Protein AF-A0A537BB60-F1 (afdb_monomer_lite)

Radius of gyration: 19.64 Å; chains: 1; bounding box: 64×20×26 Å

Foldseek 3Di:
DVPVVVVVVVVVVVVVVPPPVPDLLCQLVVCLVVVPPVSNVVSVVVVDDQQDADPVRDGQVRSNVVSVVPVRD

Structure (mmCIF, N/CA/C/O backbone):
data_AF-A0A537BB60-F1
#
_entry.id   AF-A0A537BB60-F1
#
loop_
_atom_site.group_PDB
_atom_site.id
_atom_site.type_symbol
_atom_site.label_atom_id
_atom_site.label_alt_id
_atom_site.label_comp_id
_atom_site.label_asym_id
_atom_site.label_entity_id
_atom_site.label_seq_id
_atom_site.pdbx_PDB_ins_code
_atom_site.Cartn_x
_atom_site.Cartn_y
_atom_site.Cartn_z
_atom_site.occupancy
_atom_site.B_iso_or_equiv
_atom_site.auth_seq_id
_atom_site.auth_comp_id
_atom_site.auth_asym_id
_atom_site.auth_atom_id
_atom_site.pdbx_PDB_model_num
ATOM 1 N N . MET A 1 1 ? 52.566 -3.985 -16.277 1.00 51.94 1 MET A N 1
ATOM 2 C CA . MET A 1 1 ? 52.097 -4.598 -15.007 1.00 51.94 1 MET A CA 1
ATOM 3 C C . MET A 1 1 ? 51.472 -3.613 -14.001 1.00 51.94 1 MET A C 1
ATOM 5 O O . MET A 1 1 ? 51.007 -4.071 -12.972 1.00 51.94 1 MET A O 1
ATOM 9 N N . LYS A 1 2 ? 51.400 -2.291 -14.247 1.00 51.19 2 LYS A N 1
ATOM 10 C CA . LYS A 1 2 ? 50.785 -1.316 -13.299 1.00 51.19 2 LYS A CA 1
ATOM 11 C C . LYS A 1 2 ? 49.387 -0.829 -13.729 1.00 51.19 2 LYS A C 1
ATOM 13 O O . LYS A 1 2 ? 48.729 -0.066 -13.033 1.00 51.19 2 LYS A O 1
ATOM 18 N N . ASN A 1 3 ? 48.973 -1.264 -14.912 1.00 46.50 3 ASN A N 1
ATOM 19 C CA . ASN A 1 3 ? 47.824 -0.819 -15.688 1.00 46.50 3 ASN A CA 1
ATOM 20 C C . ASN A 1 3 ? 46.635 -1.794 -15.594 1.00 46.50 3 ASN A C 1
ATOM 22 O O . ASN A 1 3 ? 45.508 -1.335 -15.466 1.00 46.50 3 ASN A O 1
ATOM 26 N N . ALA A 1 4 ? 46.883 -3.108 -15.520 1.00 53.72 4 ALA A N 1
ATOM 27 C CA . ALA A 1 4 ? 45.836 -4.110 -15.282 1.00 53.72 4 ALA A CA 1
ATOM 28 C C . ALA A 1 4 ? 45.126 -3.923 -13.922 1.00 53.72 4 ALA A C 1
ATOM 30 O O . ALA A 1 4 ? 43.907 -4.022 -13.836 1.00 53.72 4 ALA A O 1
ATOM 31 N N . LEU A 1 5 ? 45.879 -3.568 -12.871 1.00 51.09 5 LEU A N 1
ATOM 32 C CA . LEU A 1 5 ? 45.336 -3.338 -11.526 1.00 51.09 5 LEU A CA 1
ATOM 33 C C . LEU A 1 5 ? 44.368 -2.139 -11.471 1.00 51.09 5 LEU A C 1
ATOM 35 O O . LEU A 1 5 ? 43.382 -2.173 -10.743 1.00 51.09 5 LEU A O 1
ATOM 39 N N . ARG A 1 6 ? 44.617 -1.091 -12.272 1.00 52.50 6 ARG A N 1
ATOM 40 C CA . ARG A 1 6 ? 43.741 0.093 -12.347 1.00 52.50 6 ARG A CA 1
ATOM 41 C C . ARG A 1 6 ? 42.409 -0.219 -13.031 1.00 52.50 6 ARG A C 1
ATOM 43 O O . ARG A 1 6 ? 41.376 0.251 -12.569 1.00 52.50 6 ARG A O 1
ATOM 50 N N . SER A 1 7 ? 42.424 -1.050 -14.075 1.00 51.53 7 SER A N 1
ATOM 51 C CA . SER A 1 7 ? 41.203 -1.518 -14.746 1.00 51.53 7 SER A CA 1
ATOM 52 C C . SER A 1 7 ? 40.310 -2.353 -13.822 1.00 51.53 7 SER A C 1
ATOM 54 O O . SER A 1 7 ? 39.090 -2.256 -13.906 1.00 51.53 7 SER A O 1
ATOM 56 N N . PHE A 1 8 ? 40.903 -3.126 -12.906 1.00 54.75 8 PHE A N 1
ATOM 57 C CA . PHE A 1 8 ? 40.156 -3.974 -11.972 1.00 54.75 8 PHE A CA 1
ATOM 58 C C . PHE A 1 8 ? 39.397 -3.167 -10.902 1.00 54.75 8 PHE A C 1
ATOM 60 O O . PHE A 1 8 ? 38.260 -3.490 -10.570 1.00 54.75 8 PHE A O 1
ATOM 67 N N . ILE A 1 9 ? 39.990 -2.075 -10.405 1.00 55.06 9 ILE A N 1
ATOM 68 C CA . ILE A 1 9 ? 39.350 -1.186 -9.417 1.00 55.06 9 ILE A CA 1
ATOM 69 C C . ILE A 1 9 ? 38.184 -0.404 -10.048 1.00 55.06 9 ILE A C 1
ATOM 71 O O . ILE A 1 9 ? 37.146 -0.233 -9.413 1.00 55.06 9 ILE A O 1
ATOM 75 N N . ALA A 1 10 ? 38.317 0.022 -11.309 1.00 52.31 10 ALA A N 1
ATOM 76 C CA . ALA A 1 10 ? 37.246 0.719 -12.026 1.00 52.31 10 ALA A CA 1
ATOM 77 C C . ALA A 1 10 ? 35.999 -0.162 -12.246 1.00 52.31 10 ALA A C 1
ATOM 79 O O . ALA A 1 10 ? 34.878 0.330 -12.142 1.00 52.31 10 ALA A O 1
ATOM 80 N N . ALA A 1 11 ? 36.182 -1.465 -12.493 1.00 52.28 11 ALA A N 1
ATOM 81 C CA . ALA A 1 11 ? 35.075 -2.411 -12.641 1.00 52.28 11 ALA A CA 1
ATOM 82 C C . ALA A 1 11 ? 34.2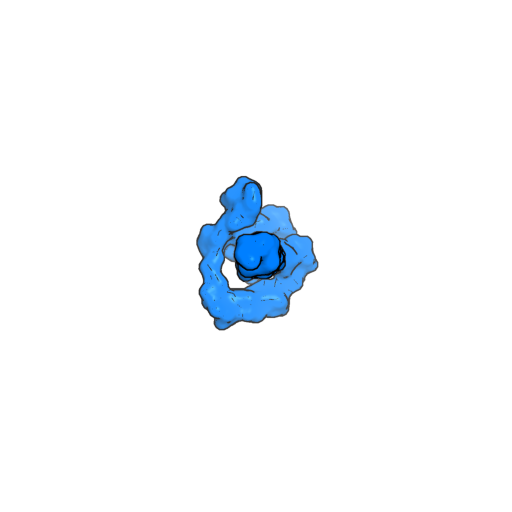99 -2.635 -11.328 1.00 52.28 11 ALA A C 1
ATOM 84 O O . ALA A 1 11 ? 33.081 -2.795 -11.355 1.00 52.28 11 ALA A O 1
ATOM 85 N N . LEU A 1 12 ? 34.982 -2.597 -10.177 1.00 52.66 12 LEU A N 1
ATOM 86 C CA . LEU A 1 12 ? 34.358 -2.802 -8.866 1.00 52.66 12 LEU A CA 1
ATOM 87 C C . LEU A 1 12 ? 33.457 -1.625 -8.446 1.00 52.66 12 LEU A C 1
ATOM 89 O O . LEU A 1 12 ? 32.443 -1.829 -7.785 1.00 52.66 12 LEU A O 1
ATOM 93 N N . ALA A 1 13 ? 33.788 -0.399 -8.865 1.00 50.81 13 ALA A N 1
ATOM 94 C CA . ALA A 1 13 ? 33.003 0.797 -8.547 1.00 50.81 13 ALA A CA 1
ATOM 95 C C . ALA A 1 13 ? 31.651 0.866 -9.287 1.00 50.81 13 ALA A C 1
ATOM 97 O O . ALA A 1 13 ? 30.721 1.504 -8.797 1.00 50.81 13 ALA A O 1
ATOM 98 N N . LEU A 1 14 ? 31.518 0.201 -10.441 1.00 51.66 14 LEU A N 1
ATOM 99 C CA . LEU A 1 14 ? 30.287 0.224 -11.242 1.00 51.66 14 LEU A CA 1
ATOM 100 C C . LEU A 1 14 ? 29.187 -0.700 -10.682 1.00 51.66 14 LEU A C 1
ATOM 102 O O . LEU A 1 14 ? 28.017 -0.518 -11.003 1.00 51.66 14 LEU A O 1
ATOM 106 N N . ALA A 1 15 ? 29.539 -1.652 -9.810 1.00 48.34 15 ALA A N 1
ATOM 107 C CA . ALA A 1 15 ? 28.597 -2.603 -9.213 1.00 48.34 15 ALA A CA 1
ATOM 108 C C . ALA A 1 15 ? 27.804 -2.043 -8.012 1.00 48.34 15 ALA A C 1
ATOM 110 O O . ALA A 1 15 ? 26.758 -2.586 -7.673 1.00 48.34 15 ALA A O 1
ATOM 111 N N . CYS A 1 16 ? 28.259 -0.954 -7.379 1.00 46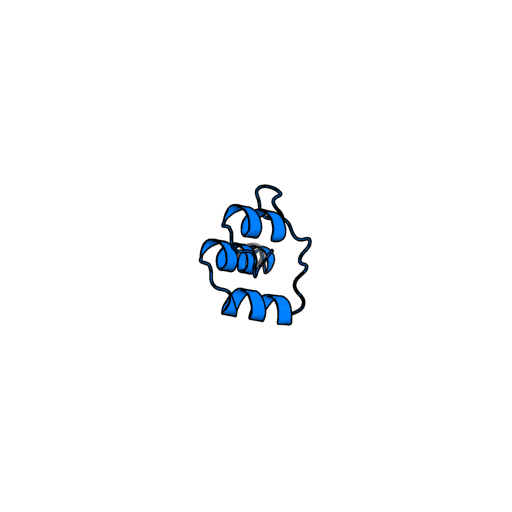.25 16 CYS A N 1
ATOM 112 C CA . CYS A 1 16 ? 27.598 -0.375 -6.197 1.00 46.25 16 CYS A CA 1
ATOM 113 C C . CYS A 1 16 ? 26.516 0.674 -6.518 1.00 46.25 16 CYS A C 1
ATOM 115 O O . CYS A 1 16 ? 25.847 1.149 -5.605 1.00 46.25 16 CYS A O 1
ATOM 117 N N . ALA A 1 17 ? 26.345 1.062 -7.786 1.00 47.22 17 ALA A N 1
ATOM 118 C CA . ALA A 1 17 ? 25.344 2.053 -8.201 1.00 47.22 17 ALA A CA 1
ATOM 119 C C . ALA A 1 17 ? 23.983 1.433 -8.582 1.00 47.22 17 ALA A C 1
ATOM 121 O O . ALA A 1 17 ? 23.022 2.154 -8.850 1.00 47.22 17 ALA A O 1
ATOM 122 N N . SER A 1 18 ? 23.888 0.103 -8.630 1.00 49.38 18 SER A N 1
ATOM 123 C CA . SER A 1 18 ? 22.681 -0.613 -9.041 1.00 49.38 18 SER A CA 1
ATOM 124 C C . SER A 1 18 ? 21.855 -1.058 -7.831 1.00 49.38 18 SER A C 1
ATOM 126 O O . SER A 1 18 ? 22.346 -1.782 -6.975 1.00 49.38 18 SER A O 1
ATOM 128 N N . ALA A 1 19 ? 20.571 -0.683 -7.828 1.00 45.59 19 ALA A N 1
ATOM 129 C CA . ALA A 1 19 ? 19.515 -1.199 -6.945 1.00 45.59 19 ALA A CA 1
ATOM 130 C C . ALA A 1 19 ? 19.397 -0.665 -5.493 1.00 45.59 19 ALA A C 1
ATOM 132 O O . ALA A 1 19 ? 18.856 -1.364 -4.643 1.00 45.59 19 ALA A O 1
ATOM 133 N N . HIS A 1 20 ? 19.670 0.627 -5.239 1.00 46.94 20 HIS A N 1
ATOM 134 C CA . HIS A 1 20 ? 18.909 1.352 -4.187 1.00 46.94 20 HIS A CA 1
ATOM 135 C C . HIS A 1 20 ? 17.448 1.650 -4.610 1.00 46.94 20 HIS A C 1
ATOM 137 O O . HIS A 1 20 ? 16.693 2.283 -3.884 1.00 46.94 20 HIS A O 1
ATOM 143 N N . ALA A 1 21 ? 16.994 1.122 -5.753 1.00 42.97 21 ALA A N 1
ATOM 144 C CA . ALA A 1 21 ? 15.575 0.974 -6.089 1.00 42.97 21 ALA A CA 1
ATOM 145 C C . ALA A 1 21 ? 14.902 -0.163 -5.280 1.00 42.97 21 ALA A C 1
ATOM 147 O O . ALA A 1 21 ? 14.136 -0.960 -5.817 1.00 42.97 21 ALA A O 1
ATOM 148 N N . GLN A 1 22 ? 15.242 -0.244 -3.991 1.00 48.44 22 GLN A N 1
ATOM 149 C CA . GLN A 1 22 ? 14.452 -0.872 -2.941 1.00 48.44 22 GLN A CA 1
ATOM 150 C C . GLN A 1 22 ? 13.143 -0.071 -2.745 1.00 48.44 22 GLN A C 1
ATOM 152 O O . GLN A 1 22 ? 13.271 1.098 -2.392 1.00 48.44 22 GLN A O 1
ATOM 157 N N . ALA A 1 23 ? 11.907 -0.525 -2.940 1.00 49.88 23 ALA A N 1
ATOM 158 C CA . ALA A 1 23 ? 11.348 -1.784 -3.413 1.00 49.88 23 ALA A CA 1
ATOM 159 C C . ALA A 1 23 ? 10.017 -1.526 -4.170 1.00 49.88 23 ALA A C 1
ATOM 161 O O . ALA A 1 23 ? 9.470 -0.421 -4.118 1.00 49.88 23 ALA A O 1
ATOM 162 N N . PRO A 1 24 ? 9.407 -2.563 -4.782 1.00 55.25 24 PRO A N 1
ATOM 163 C CA . PRO A 1 24 ? 7.957 -2.599 -5.013 1.00 55.25 24 PRO A CA 1
ATOM 164 C C . PRO A 1 24 ? 7.118 -2.446 -3.725 1.00 55.25 24 PRO A C 1
ATOM 166 O O . PRO A 1 24 ? 5.932 -2.164 -3.830 1.00 55.25 24 PRO A O 1
ATOM 169 N N . ALA A 1 25 ? 7.708 -2.593 -2.530 1.00 65.00 25 ALA A N 1
ATOM 170 C CA . ALA A 1 25 ? 7.008 -2.482 -1.248 1.00 65.00 25 ALA A CA 1
ATOM 171 C C . ALA A 1 25 ? 6.543 -1.052 -0.912 1.00 65.00 25 ALA A C 1
ATOM 173 O O . ALA A 1 25 ? 5.415 -0.901 -0.466 1.00 65.00 25 ALA A O 1
ATOM 174 N N . GLU A 1 26 ? 7.326 0.013 -1.153 1.00 82.94 26 GLU A N 1
ATOM 175 C CA . GLU A 1 26 ? 6.861 1.392 -0.879 1.00 82.94 26 GLU A CA 1
ATOM 176 C C . GLU A 1 26 ? 6.081 2.072 -2.018 1.00 82.94 26 GLU A C 1
ATOM 178 O O . GLU A 1 26 ? 5.686 3.226 -1.872 1.00 82.94 26 GLU A O 1
ATOM 183 N N . ALA A 1 27 ? 5.794 1.384 -3.127 1.00 90.69 27 ALA A N 1
ATOM 184 C CA . ALA A 1 27 ? 4.790 1.849 -4.091 1.00 90.69 27 ALA A CA 1
ATOM 185 C C . ALA A 1 27 ? 3.348 1.822 -3.523 1.00 90.69 27 ALA A C 1
ATOM 187 O O . ALA A 1 27 ? 2.732 2.888 -3.506 1.00 90.69 27 ALA A O 1
ATOM 188 N N . PRO A 1 28 ? 2.827 0.696 -2.986 1.00 92.44 28 PRO A N 1
ATOM 189 C CA . PRO A 1 28 ? 1.471 0.634 -2.434 1.00 92.44 28 PRO A CA 1
ATOM 190 C C . PRO A 1 28 ? 1.288 1.471 -1.155 1.00 92.44 28 PRO A C 1
ATOM 192 O O . PRO A 1 28 ? 0.212 2.016 -0.935 1.00 92.44 28 PRO A O 1
ATOM 195 N N . PHE A 1 29 ? 2.337 1.677 -0.344 1.00 93.69 29 PHE A N 1
ATOM 196 C CA . PHE A 1 29 ? 2.260 2.649 0.759 1.00 93.69 29 PHE A CA 1
ATOM 197 C C . PHE A 1 29 ? 2.034 4.079 0.249 1.00 93.69 29 PHE A C 1
ATOM 199 O O . PHE A 1 29 ? 1.215 4.795 0.813 1.00 93.69 29 PHE A O 1
ATOM 206 N N . ARG A 1 30 ? 2.691 4.491 -0.848 1.00 94.06 30 ARG A N 1
ATOM 207 C CA . ARG A 1 30 ? 2.487 5.829 -1.431 1.00 94.06 30 ARG A CA 1
ATOM 208 C C . ARG A 1 30 ? 1.122 5.999 -2.092 1.00 94.06 30 ARG A C 1
ATOM 210 O O . ARG A 1 30 ? 0.581 7.098 -2.046 1.00 94.06 30 ARG A O 1
ATOM 217 N N . SER A 1 31 ? 0.563 4.960 -2.718 1.00 95.12 31 SER A N 1
ATOM 218 C CA . SER A 1 31 ? -0.794 5.054 -3.271 1.00 95.12 31 SER A CA 1
ATOM 219 C C . SER A 1 31 ? -1.822 5.237 -2.150 1.00 95.12 31 SER A C 1
ATOM 221 O O . SER A 1 31 ? -2.669 6.117 -2.265 1.00 95.12 31 SER A O 1
ATOM 223 N N . ILE A 1 32 ? -1.660 4.540 -1.016 1.00 95.62 32 ILE A N 1
ATOM 224 C CA . ILE A 1 32 ? -2.447 4.789 0.204 1.00 95.62 32 ILE A CA 1
ATOM 225 C C . ILE A 1 32 ? -2.208 6.215 0.738 1.00 95.62 32 ILE A C 1
ATOM 227 O O . ILE A 1 32 ? -3.154 6.961 0.959 1.00 95.62 32 ILE A O 1
ATOM 231 N N . GLU A 1 33 ? -0.962 6.670 0.906 1.00 93.75 33 GLU A N 1
ATOM 232 C CA . GLU A 1 33 ? -0.683 8.039 1.393 1.00 93.75 33 GLU A CA 1
ATOM 233 C C . GLU A 1 33 ? -1.343 9.136 0.534 1.00 93.75 33 GLU A C 1
ATOM 235 O O . GLU A 1 33 ? -1.753 10.166 1.070 1.00 93.75 33 GLU A O 1
ATOM 240 N N . ASN A 1 34 ? -1.486 8.897 -0.774 1.00 94.19 34 ASN A N 1
ATOM 241 C CA . ASN A 1 34 ? -2.111 9.816 -1.727 1.00 94.19 34 ASN A CA 1
ATOM 242 C C . ASN A 1 34 ? -3.629 9.609 -1.916 1.00 94.19 34 ASN A C 1
ATOM 244 O O . ASN A 1 34 ? -4.280 10.481 -2.490 1.00 94.19 34 ASN A O 1
ATOM 248 N N . GLY A 1 35 ? -4.198 8.479 -1.477 1.00 95.31 35 GLY A N 1
ATOM 249 C CA . GLY A 1 35 ? -5.581 8.088 -1.789 1.00 95.31 35 GLY A CA 1
ATOM 250 C C . GLY A 1 35 ? -5.799 7.637 -3.240 1.00 95.31 35 GLY A C 1
ATOM 251 O O . GLY A 1 35 ? -6.916 7.708 -3.748 1.00 95.31 35 GLY A O 1
ATOM 252 N N . ASP A 1 36 ? -4.743 7.176 -3.911 1.00 96.88 36 ASP A N 1
ATOM 253 C CA . ASP A 1 36 ? -4.766 6.698 -5.296 1.00 96.88 36 ASP A CA 1
ATOM 254 C C . ASP A 1 36 ? -5.207 5.224 -5.355 1.00 96.88 36 ASP A C 1
ATOM 256 O O . ASP A 1 36 ? -4.393 4.296 -5.347 1.00 96.88 36 ASP A O 1
ATOM 260 N N . PHE A 1 37 ? -6.526 5.012 -5.363 1.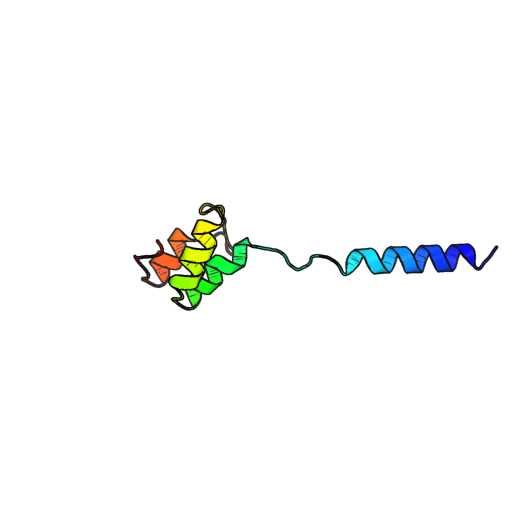00 95.62 37 PHE A N 1
ATOM 261 C CA . PHE A 1 37 ? -7.124 3.676 -5.428 1.00 95.62 37 PHE A CA 1
ATOM 262 C C . PHE A 1 37 ? -6.792 2.940 -6.734 1.00 95.62 37 PHE A C 1
ATOM 264 O O . PHE A 1 37 ? -6.588 1.727 -6.714 1.00 95.62 37 PHE A O 1
ATOM 271 N N . ASP A 1 38 ? -6.715 3.657 -7.858 1.00 96.38 38 ASP A N 1
ATOM 272 C CA . ASP A 1 38 ? -6.485 3.051 -9.170 1.00 96.38 38 ASP A CA 1
ATOM 273 C C . ASP A 1 38 ? -5.064 2.471 -9.262 1.00 96.38 38 ASP A C 1
ATOM 275 O O . ASP A 1 38 ? -4.891 1.325 -9.687 1.00 96.38 38 ASP A O 1
ATOM 279 N N . GLU A 1 39 ? -4.045 3.204 -8.795 1.00 94.56 39 GLU A N 1
ATOM 280 C CA . GLU A 1 39 ? -2.678 2.679 -8.713 1.00 94.56 39 GLU A CA 1
ATOM 281 C C . GLU A 1 39 ? -2.547 1.584 -7.644 1.00 94.56 39 GLU A C 1
ATOM 283 O O . GLU A 1 39 ? -1.868 0.586 -7.891 1.00 94.56 39 GLU A O 1
ATOM 288 N N . PHE A 1 40 ? -3.221 1.703 -6.491 1.00 94.50 40 PHE A N 1
ATOM 289 C CA . PHE A 1 40 ? -3.230 0.635 -5.482 1.00 94.50 40 PHE A CA 1
ATOM 290 C C . PHE A 1 40 ? -3.802 -0.670 -6.054 1.00 94.50 40 PHE A C 1
ATOM 292 O O . PHE A 1 40 ? -3.147 -1.709 -5.983 1.00 94.50 40 PHE A O 1
ATOM 299 N N . SER A 1 41 ? -4.973 -0.611 -6.693 1.00 94.50 41 SER A N 1
ATOM 300 C CA . SER A 1 41 ? -5.618 -1.755 -7.347 1.00 94.50 41 SER A CA 1
ATOM 301 C C . SER A 1 41 ? -4.712 -2.374 -8.418 1.00 94.50 41 SER A C 1
ATOM 303 O O . SER A 1 41 ? -4.450 -3.577 -8.405 1.00 94.50 41 SER A O 1
ATOM 305 N N . ARG A 1 42 ? -4.102 -1.540 -9.273 1.00 94.69 42 ARG A N 1
ATOM 306 C CA . ARG A 1 42 ? -3.156 -1.992 -10.303 1.00 94.69 42 ARG A CA 1
ATOM 307 C C . ARG A 1 42 ? -1.918 -2.675 -9.712 1.00 94.69 42 ARG A C 1
ATOM 309 O O . ARG A 1 42 ? -1.371 -3.580 -10.339 1.00 94.69 42 ARG A O 1
ATOM 316 N N . LEU A 1 43 ? -1.452 -2.254 -8.535 1.00 92.12 43 LEU A N 1
ATOM 317 C CA . LEU A 1 43 ? -0.361 -2.915 -7.815 1.00 92.12 43 LEU A CA 1
ATOM 318 C C . LEU A 1 43 ? -0.819 -4.254 -7.216 1.00 92.12 43 LEU A C 1
ATOM 320 O O . LEU A 1 43 ? -0.099 -5.243 -7.364 1.00 92.12 43 LEU A O 1
ATOM 324 N N . VAL A 1 44 ? -2.017 -4.325 -6.624 1.00 90.81 44 VAL A N 1
ATOM 325 C CA . VAL A 1 44 ? -2.627 -5.581 -6.139 1.00 90.81 44 VAL A CA 1
ATOM 326 C C . VAL A 1 44 ? -2.748 -6.609 -7.266 1.00 90.81 44 VAL A C 1
ATOM 328 O O . VAL A 1 44 ? -2.327 -7.752 -7.085 1.00 90.81 44 VAL A O 1
ATOM 331 N N . ASP A 1 45 ? -3.186 -6.192 -8.455 1.00 93.56 45 ASP A N 1
ATOM 332 C CA . ASP A 1 45 ? -3.278 -7.043 -9.650 1.00 93.56 45 ASP A CA 1
ATOM 333 C C . ASP A 1 45 ? -1.923 -7.624 -10.106 1.00 93.56 45 ASP A C 1
ATOM 335 O O . ASP A 1 45 ? -1.885 -8.665 -10.766 1.00 93.56 45 ASP A O 1
ATOM 339 N N . THR A 1 46 ? -0.789 -7.008 -9.740 1.00 91.25 46 THR A N 1
ATOM 340 C CA . THR A 1 46 ? 0.546 -7.592 -9.998 1.00 91.25 46 THR A CA 1
ATOM 341 C C . THR A 1 46 ? 0.943 -8.700 -9.016 1.00 91.25 46 THR A C 1
ATOM 343 O O . THR A 1 46 ? 1.991 -9.321 -9.198 1.00 91.25 46 THR A O 1
ATOM 346 N N . GLY A 1 47 ? 0.121 -8.980 -7.998 1.00 88.00 47 GLY A N 1
ATOM 347 C CA . GLY A 1 47 ? 0.391 -9.995 -6.980 1.00 88.00 47 GLY A CA 1
ATOM 348 C C . GLY A 1 47 ? 1.390 -9.544 -5.914 1.00 88.00 47 GLY A C 1
ATOM 349 O O . GLY A 1 47 ? 2.226 -10.343 -5.489 1.00 88.00 47 GLY A O 1
ATOM 350 N N . ILE A 1 48 ? 1.342 -8.271 -5.499 1.00 86.31 48 ILE A N 1
ATOM 351 C CA . ILE A 1 48 ? 2.164 -7.779 -4.381 1.00 86.31 48 ILE A CA 1
ATOM 352 C C . ILE A 1 48 ? 1.831 -8.515 -3.074 1.00 86.31 48 ILE A C 1
ATOM 354 O O . ILE A 1 48 ? 0.691 -8.903 -2.821 1.00 86.31 48 ILE A O 1
ATOM 358 N N . ASP A 1 49 ? 2.835 -8.671 -2.214 1.00 87.56 49 ASP A N 1
ATOM 359 C CA . ASP A 1 49 ? 2.639 -9.212 -0.872 1.00 87.56 49 ASP A CA 1
ATOM 360 C C . ASP A 1 49 ? 1.986 -8.158 0.035 1.00 87.56 49 ASP A C 1
ATOM 362 O O . ASP A 1 49 ? 2.644 -7.232 0.515 1.00 87.56 49 ASP A O 1
ATOM 366 N N . LEU A 1 50 ? 0.684 -8.316 0.284 1.00 86.56 50 LEU A N 1
ATOM 367 C CA . LEU A 1 50 ? -0.090 -7.432 1.159 1.00 86.56 50 LEU A CA 1
ATOM 368 C C . LEU A 1 50 ? 0.331 -7.488 2.637 1.00 86.56 50 LEU A C 1
ATOM 370 O O . LEU A 1 50 ? -0.018 -6.591 3.404 1.00 86.56 50 LEU A O 1
ATOM 374 N N . SER A 1 51 ? 1.096 -8.507 3.044 1.00 86.06 51 SER A N 1
ATOM 375 C CA . SER A 1 51 ? 1.645 -8.604 4.400 1.00 86.06 51 SER A CA 1
ATOM 376 C C . SER A 1 51 ? 2.920 -7.776 4.604 1.00 86.06 51 SER A C 1
ATOM 378 O O . SER A 1 51 ? 3.426 -7.711 5.724 1.00 86.06 51 SER A O 1
ATOM 380 N N . THR A 1 52 ? 3.421 -7.115 3.552 1.00 87.69 52 THR A N 1
ATOM 381 C CA . THR A 1 52 ? 4.632 -6.293 3.618 1.00 87.69 52 THR A CA 1
ATOM 382 C C . THR A 1 52 ? 4.508 -5.136 4.614 1.00 87.69 52 THR A C 1
ATOM 384 O O . THR A 1 52 ? 3.443 -4.537 4.787 1.00 87.69 52 THR A O 1
ATOM 387 N N . ASN A 1 53 ? 5.631 -4.799 5.250 1.00 89.69 53 ASN A N 1
ATOM 388 C CA . ASN A 1 53 ? 5.745 -3.691 6.190 1.00 89.69 53 ASN A CA 1
ATOM 389 C C . ASN A 1 53 ? 6.566 -2.545 5.585 1.00 89.69 53 ASN A C 1
ATOM 391 O O . ASN A 1 53 ? 7.548 -2.775 4.875 1.00 89.69 53 ASN A O 1
ATOM 395 N N . ASN A 1 54 ? 6.218 -1.304 5.923 1.00 88.06 54 ASN A N 1
ATOM 396 C CA . ASN A 1 54 ? 7.046 -0.143 5.612 1.00 88.06 54 ASN A CA 1
ATOM 397 C C . ASN A 1 54 ? 8.258 -0.042 6.568 1.00 88.06 54 ASN A C 1
ATOM 399 O O . ASN A 1 54 ? 8.488 -0.882 7.440 1.00 88.06 54 ASN A O 1
ATOM 403 N N . LYS A 1 55 ? 9.034 1.040 6.437 1.00 88.06 55 LYS A N 1
ATOM 404 C CA . LYS A 1 55 ? 10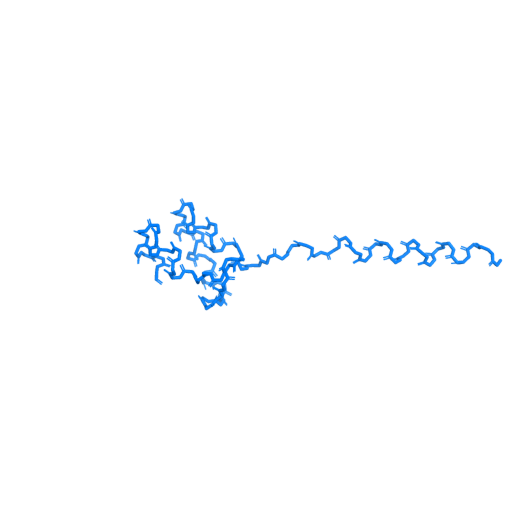.235 1.304 7.258 1.00 88.06 55 LYS A CA 1
ATOM 405 C C . LYS A 1 55 ? 9.941 1.561 8.746 1.00 88.06 55 LYS A C 1
ATOM 407 O O . LYS A 1 55 ? 10.880 1.556 9.537 1.00 88.06 55 LYS A O 1
ATOM 412 N N . LEU A 1 56 ? 8.678 1.775 9.117 1.00 89.38 56 LEU A N 1
ATOM 413 C CA . LEU A 1 56 ? 8.202 1.926 10.496 1.00 89.38 56 LEU A CA 1
ATOM 414 C C . LEU A 1 56 ? 7.670 0.601 11.081 1.00 89.38 56 LEU A C 1
ATOM 416 O O . LEU A 1 56 ? 7.381 0.534 12.272 1.00 89.38 56 LEU A O 1
ATOM 420 N N . GLY A 1 57 ? 7.584 -0.465 10.274 1.00 91.44 57 GLY A N 1
ATOM 421 C CA . GLY A 1 57 ? 6.994 -1.748 10.666 1.00 91.44 57 GLY A CA 1
ATOM 422 C C . GLY A 1 57 ? 5.480 -1.833 10.441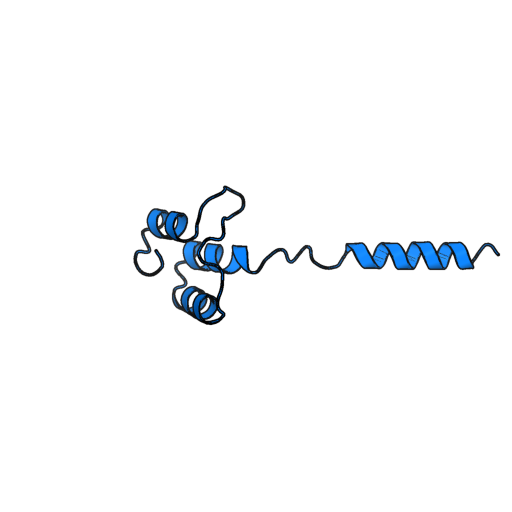 1.00 91.44 57 GLY A C 1
ATOM 423 O O . GLY A 1 57 ? 4.861 -2.823 10.823 1.00 91.44 57 GLY A O 1
ATOM 424 N N . GLU A 1 58 ? 4.871 -0.839 9.800 1.00 92.00 58 GLU A N 1
ATOM 425 C CA . GLU A 1 58 ? 3.425 -0.761 9.576 1.00 92.00 58 GLU A CA 1
ATOM 426 C C . GLU A 1 58 ? 3.027 -1.553 8.327 1.00 92.00 58 GLU A C 1
ATOM 428 O O . GLU A 1 58 ? 3.707 -1.471 7.305 1.00 92.00 58 GLU A O 1
ATOM 433 N N . THR A 1 59 ? 1.936 -2.318 8.394 1.00 93.12 59 THR A N 1
ATOM 434 C CA . THR A 1 59 ? 1.370 -3.033 7.236 1.00 93.12 59 THR A CA 1
ATOM 435 C C . THR A 1 59 ? 0.535 -2.102 6.358 1.00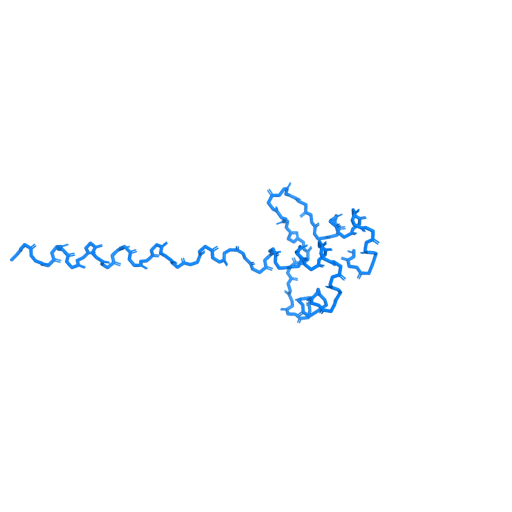 93.12 59 THR A C 1
ATOM 437 O O . THR A 1 59 ? 0.088 -1.049 6.815 1.00 93.12 59 THR A O 1
ATOM 440 N N . LEU A 1 60 ? 0.259 -2.502 5.111 1.00 93.25 60 LEU A N 1
ATOM 441 C CA . LEU A 1 60 ? -0.634 -1.748 4.215 1.00 93.25 60 LEU A CA 1
ATOM 442 C C . LEU A 1 60 ? -2.011 -1.496 4.853 1.00 93.25 60 LEU A C 1
ATOM 444 O O . LEU A 1 60 ? -2.438 -0.347 4.934 1.00 93.25 60 LEU A O 1
ATOM 448 N N . LEU A 1 61 ? -2.624 -2.542 5.423 1.00 93.56 61 LEU A N 1
ATOM 449 C CA . LEU A 1 61 ? -3.874 -2.471 6.193 1.00 93.56 61 LEU A CA 1
ATOM 450 C C . LEU A 1 61 ? -3.824 -1.416 7.315 1.00 93.56 61 LEU A C 1
ATOM 452 O O . LEU A 1 61 ? -4.786 -0.674 7.506 1.00 93.56 61 LEU A O 1
ATOM 456 N N . TYR A 1 62 ? -2.715 -1.327 8.063 1.00 94.19 62 TYR A N 1
ATOM 457 C CA . TYR A 1 62 ? -2.577 -0.330 9.130 1.00 94.19 62 TYR A CA 1
ATOM 458 C C . TYR A 1 62 ? -2.598 1.094 8.571 1.00 94.19 62 TYR A C 1
ATOM 460 O O . TYR A 1 62 ? -3.356 1.930 9.061 1.00 94.19 62 TYR A O 1
ATOM 468 N N . VAL A 1 63 ? -1.800 1.364 7.533 1.00 94.75 63 VAL A N 1
ATOM 469 C CA . VAL A 1 63 ? -1.697 2.710 6.952 1.00 94.75 63 VAL A CA 1
ATOM 470 C C . VAL A 1 63 ? -3.014 3.109 6.275 1.00 94.75 63 VAL A C 1
ATOM 472 O O . VAL A 1 63 ? -3.475 4.230 6.472 1.00 94.75 63 VAL A O 1
ATOM 475 N N . ALA A 1 64 ? -3.676 2.194 5.560 1.00 95.50 64 ALA A N 1
ATOM 476 C CA . ALA A 1 64 ? -4.985 2.444 4.950 1.00 95.50 64 ALA A CA 1
ATOM 477 C C . ALA A 1 64 ? -6.057 2.777 6.000 1.00 95.50 64 ALA A C 1
ATOM 479 O O . ALA A 1 64 ? -6.770 3.776 5.865 1.00 95.50 64 ALA A O 1
ATOM 480 N N . ALA A 1 65 ? -6.114 2.010 7.095 1.00 96.12 65 ALA A N 1
ATOM 481 C CA . ALA A 1 65 ? -7.013 2.284 8.211 1.00 96.12 65 ALA A CA 1
ATOM 482 C C . ALA A 1 65 ? -6.695 3.621 8.912 1.00 96.12 65 ALA A C 1
ATOM 484 O O . ALA A 1 65 ? -7.619 4.367 9.236 1.00 96.12 65 ALA A O 1
ATOM 485 N N . GLU A 1 66 ? -5.415 3.965 9.100 1.00 95.50 66 GLU A N 1
ATOM 486 C CA . GLU A 1 66 ? -4.993 5.251 9.677 1.00 95.50 66 GLU A CA 1
ATOM 487 C C . GLU A 1 66 ? -5.416 6.444 8.801 1.00 95.50 66 GLU A C 1
ATOM 489 O O . GLU A 1 66 ? -5.876 7.463 9.321 1.00 95.50 66 GLU A O 1
ATOM 494 N N . LYS A 1 67 ? -5.325 6.317 7.468 1.00 94.19 67 LYS A N 1
ATOM 495 C CA . LYS A 1 67 ? -5.797 7.347 6.522 1.00 94.19 67 LYS A CA 1
ATOM 496 C C . LYS A 1 67 ? -7.319 7.353 6.318 1.00 94.19 67 LYS A C 1
ATOM 498 O O . LYS A 1 67 ? -7.824 8.246 5.641 1.00 94.19 67 LYS A O 1
ATOM 503 N N . GLY A 1 68 ? -8.053 6.390 6.882 1.00 95.62 68 GLY A N 1
ATOM 504 C CA . GLY A 1 68 ? -9.500 6.241 6.692 1.00 95.62 68 GLY A CA 1
ATOM 505 C C . GLY A 1 68 ? -9.909 5.737 5.301 1.00 95.62 68 GLY A C 1
ATOM 506 O O . GLY A 1 68 ? -11.049 5.945 4.895 1.00 95.62 68 GLY A O 1
ATOM 507 N N . GLN A 1 69 ? -8.995 5.093 4.574 1.00 95.12 69 GLN A N 1
ATOM 508 C CA . GLN A 1 69 ? -9.205 4.559 3.225 1.00 95.12 69 GLN A CA 1
ATOM 509 C C . GLN A 1 69 ? -9.657 3.104 3.314 1.00 95.12 69 GLN A C 1
ATOM 511 O O . GLN A 1 69 ? -8.881 2.168 3.122 1.00 95.12 69 GLN A O 1
ATOM 516 N N . LEU A 1 70 ? -10.927 2.924 3.670 1.00 89.81 70 LEU A N 1
ATOM 517 C CA . LEU A 1 70 ? -11.519 1.617 3.962 1.00 89.81 70 LEU A CA 1
ATOM 518 C C . LEU A 1 70 ? -11.553 0.689 2.736 1.00 89.81 70 LEU A C 1
ATOM 520 O O . LEU A 1 70 ? -11.659 -0.521 2.886 1.00 89.81 70 LEU A O 1
ATOM 524 N N . GLU A 1 71 ? -11.441 1.249 1.533 1.00 90.31 71 GLU A N 1
ATOM 525 C CA . GLU A 1 71 ? -11.360 0.538 0.259 1.00 90.31 71 GLU A CA 1
ATOM 526 C C . GLU A 1 71 ? -9.969 -0.072 -0.014 1.00 90.31 71 GLU A C 1
ATOM 528 O O . GLU A 1 71 ? -9.853 -0.940 -0.877 1.00 90.31 71 GLU A O 1
ATOM 533 N N . MET A 1 72 ? -8.921 0.360 0.703 1.00 90.75 72 MET A N 1
ATOM 534 C CA . MET A 1 72 ? -7.536 -0.143 0.577 1.00 90.75 72 MET A CA 1
ATOM 535 C C . MET A 1 72 ? -7.041 -0.903 1.823 1.00 90.75 72 MET A C 1
ATOM 537 O O . MET A 1 72 ? -5.855 -1.232 1.907 1.00 90.75 72 MET A O 1
ATOM 541 N N . ALA A 1 73 ? -7.929 -1.132 2.795 1.00 82.12 73 ALA A N 1
ATOM 542 C CA . ALA A 1 73 ? -7.650 -1.753 4.090 1.00 82.12 73 ALA A CA 1
ATOM 543 C C . ALA A 1 73 ? -7.854 -3.280 4.054 1.00 82.12 73 ALA A C 1
ATOM 545 O O . ALA A 1 73 ? -6.835 -3.996 4.188 1.00 82.12 73 ALA A O 1
#

pLDDT: mean 77.95, std 19.87, range [42.97, 96.88]

Secondary structure (DSSP, 8-state):
--SHHHHHHHHHHGGGGS-----TTHHHHHHHHHT-HHHHHHHHTTT--TT-B-TTS-BHHHHHHHHT-TT--

Sequence (73 aa):
MKNALRSFIAALALACASAHAQAPAEAPFRSIENGDFDEFSRLVDTGIDLSTNNKLGETLLYVAAEKGQLEMA